Protein AF-A0A848VT78-F1 (afdb_monomer_lite)

pLDDT: mean 81.72, std 6.59, range [51.91, 90.31]

Radius of gyration: 19.1 Å; chains: 1; bounding box: 41×13×56 Å

Secondary structure (DSSP, 8-state):
-EEEEEETTEEEEEE--HHHHHHHHHHHHHHHHHHHHT-SHHHHHHHHHHHHHHHHHHHHH--EEEEEEETTTTEEEEEEE-TT-

Structure (mmCIF, N/CA/C/O backbone):
data_AF-A0A848VT78-F1
#
_entry.id   AF-A0A848VT78-F1
#
loop_
_atom_site.group_PDB
_atom_site.id
_atom_site.type_symbol
_atom_site.label_atom_id
_atom_site.label_alt_id
_atom_site.label_comp_id
_atom_site.label_asym_id
_atom_site.label_entity_id
_atom_site.label_seq_id
_atom_site.pdbx_PDB_ins_code
_atom_site.Cartn_x
_atom_site.Cartn_y
_atom_site.Cartn_z
_atom_site.occupancy
_atom_site.B_iso_or_equiv
_atom_site.auth_seq_id
_atom_site.auth_comp_id
_atom_site.auth_asym_id
_atom_site.auth_atom_id
_atom_site.pdbx_PDB_model_num
ATOM 1 N N . MET A 1 1 ? -1.836 -7.701 13.559 1.00 69.38 1 MET A N 1
ATOM 2 C CA . MET A 1 1 ? -2.982 -7.120 14.292 1.00 69.38 1 MET A CA 1
ATOM 3 C C . MET A 1 1 ? -2.489 -6.338 15.501 1.00 69.38 1 MET A C 1
ATOM 5 O O . MET A 1 1 ? -1.706 -6.877 16.271 1.00 69.38 1 MET A O 1
ATOM 9 N N . LYS A 1 2 ? -2.892 -5.072 15.657 1.00 75.62 2 LYS A N 1
ATOM 10 C CA . LYS A 1 2 ? -2.554 -4.218 16.810 1.00 75.62 2 LYS A CA 1
ATOM 11 C C . LYS A 1 2 ? -3.825 -3.803 17.554 1.00 75.62 2 LYS A C 1
ATOM 13 O O . LYS A 1 2 ? -4.857 -3.550 16.933 1.00 75.62 2 LYS A O 1
ATOM 18 N N . VAL A 1 3 ? -3.746 -3.718 18.880 1.00 81.12 3 VAL A N 1
ATOM 19 C CA . VAL A 1 3 ? -4.844 -3.223 19.722 1.00 81.12 3 VAL A CA 1
ATOM 20 C C . VAL A 1 3 ? -4.881 -1.698 19.625 1.00 81.12 3 VAL A C 1
ATOM 22 O O . VAL A 1 3 ? -3.896 -1.034 19.930 1.00 81.12 3 VAL A O 1
ATOM 25 N N . VAL A 1 4 ? -6.003 -1.150 19.160 1.00 83.44 4 VAL A N 1
ATOM 26 C CA . VAL A 1 4 ? -6.222 0.299 18.995 1.00 83.44 4 VAL A CA 1
ATOM 27 C C . VAL A 1 4 ? -6.889 0.893 20.230 1.00 83.44 4 VAL A C 1
ATOM 29 O O . VAL A 1 4 ? -6.576 2.011 20.626 1.00 83.44 4 VAL A O 1
ATOM 32 N N . ARG A 1 5 ? -7.812 0.151 20.849 1.00 79.94 5 ARG A N 1
ATOM 33 C CA . ARG A 1 5 ? -8.505 0.556 22.074 1.00 79.94 5 ARG A CA 1
ATOM 34 C C . ARG A 1 5 ? -8.806 -0.674 22.913 1.00 79.94 5 ARG A C 1
ATOM 36 O O . ARG A 1 5 ? -9.292 -1.663 22.372 1.00 79.94 5 ARG A O 1
ATOM 43 N N . ASN A 1 6 ? -8.527 -0.589 24.207 1.00 81.94 6 ASN A N 1
ATOM 44 C CA . ASN A 1 6 ? -8.811 -1.642 25.171 1.00 81.94 6 ASN A CA 1
ATOM 45 C C . ASN A 1 6 ? -9.446 -1.019 26.415 1.00 81.94 6 ASN A C 1
ATOM 47 O O . ASN A 1 6 ? -8.749 -0.481 27.271 1.00 81.94 6 ASN A O 1
ATOM 51 N N . THR A 1 7 ? -10.772 -1.032 26.470 1.00 84.81 7 THR A N 1
ATOM 52 C CA . THR A 1 7 ? -11.550 -0.660 27.654 1.00 84.81 7 THR A CA 1
ATOM 53 C C . THR A 1 7 ? -12.421 -1.846 28.075 1.00 84.81 7 THR A C 1
ATOM 55 O O . THR A 1 7 ? -12.724 -2.694 27.233 1.00 84.81 7 THR A O 1
ATOM 58 N N . PRO A 1 8 ? -12.873 -1.918 29.343 1.00 80.19 8 PRO A N 1
ATOM 59 C CA . PRO A 1 8 ? -13.724 -3.015 29.824 1.00 80.19 8 PRO A CA 1
ATOM 60 C C . PRO A 1 8 ? -14.983 -3.245 28.978 1.00 80.19 8 PRO A C 1
ATOM 62 O O . PRO A 1 8 ? -15.467 -4.376 28.898 1.00 80.19 8 PRO A O 1
ATOM 65 N N . ASP A 1 9 ? -15.463 -2.180 28.332 1.00 82.38 9 ASP A N 1
ATOM 66 C CA . ASP A 1 9 ? -16.652 -2.175 27.483 1.00 82.38 9 ASP A CA 1
ATOM 67 C C . ASP A 1 9 ? -16.357 -2.402 25.993 1.00 82.38 9 ASP A C 1
ATOM 69 O O . ASP A 1 9 ? -17.231 -2.863 25.261 1.00 82.38 9 ASP A O 1
ATOM 73 N N . GLN A 1 10 ? -15.151 -2.079 25.514 1.00 82.69 10 GLN A N 1
ATOM 74 C CA . GLN A 1 10 ? -14.855 -2.066 24.082 1.00 82.69 10 GLN A CA 1
ATOM 75 C C . GLN A 1 10 ? -13.409 -2.469 23.786 1.00 82.69 10 GLN A C 1
ATOM 77 O O . GLN A 1 10 ? -12.457 -1.826 24.234 1.00 82.69 10 GLN A O 1
ATOM 82 N N . LEU A 1 11 ? -13.247 -3.479 22.931 1.00 84.00 11 LEU A N 1
ATOM 83 C CA . LEU A 1 11 ? -11.955 -3.889 22.389 1.00 84.00 11 LEU A CA 1
ATOM 84 C C . LEU A 1 11 ? -11.941 -3.662 20.877 1.00 84.00 11 LEU A C 1
ATOM 86 O O . LEU A 1 11 ? -12.748 -4.224 20.140 1.00 84.00 11 LEU A O 1
ATOM 90 N N . ILE A 1 12 ? -11.006 -2.838 20.412 1.00 83.88 12 ILE A N 1
ATOM 91 C CA . ILE A 1 12 ? -10.789 -2.568 18.993 1.00 83.88 12 ILE A CA 1
ATOM 92 C C . ILE A 1 12 ? -9.418 -3.098 18.607 1.00 83.88 12 ILE A C 1
ATOM 94 O O . ILE A 1 12 ? -8.396 -2.608 19.088 1.00 83.88 12 ILE A O 1
ATOM 98 N N . VAL A 1 13 ? -9.395 -4.045 17.678 1.00 82.88 13 VAL A N 1
ATOM 99 C CA . VAL A 1 13 ? -8.174 -4.584 17.081 1.00 82.88 13 VAL A CA 1
ATOM 100 C C . VAL A 1 13 ? -8.170 -4.214 15.606 1.00 82.88 13 VAL A C 1
ATOM 102 O O . VAL A 1 13 ? -9.128 -4.499 14.894 1.00 82.88 13 VAL A O 1
ATOM 105 N N . ALA A 1 14 ? -7.111 -3.564 15.134 1.00 82.06 14 ALA A N 1
ATOM 106 C CA . ALA A 1 14 ? -6.949 -3.233 13.724 1.00 82.06 14 ALA A CA 1
ATOM 107 C C . ALA A 1 14 ? -5.727 -3.942 13.146 1.00 82.06 14 ALA A C 1
ATOM 109 O O . ALA A 1 14 ? -4.649 -3.966 13.745 1.00 82.06 14 ALA A O 1
ATOM 110 N N . ASP A 1 15 ? -5.889 -4.491 11.953 1.00 79.69 15 ASP A N 1
ATOM 111 C CA . ASP A 1 15 ? -4.794 -4.911 11.103 1.00 79.69 15 ASP A CA 1
ATOM 112 C C . ASP A 1 15 ? -4.611 -3.896 9.985 1.00 79.69 15 ASP A C 1
ATOM 114 O O . ASP A 1 15 ? -5.533 -3.582 9.228 1.00 79.69 15 ASP A O 1
ATOM 118 N N . ILE A 1 16 ? -3.409 -3.340 9.929 1.00 75.12 16 ILE A N 1
ATOM 119 C CA . ILE A 1 16 ? -2.998 -2.417 8.885 1.00 75.12 16 ILE A CA 1
ATOM 120 C C . ILE A 1 16 ? -1.921 -3.168 8.110 1.00 75.12 16 ILE A C 1
ATOM 122 O O . ILE A 1 16 ? -0.875 -3.437 8.702 1.00 75.12 16 ILE A O 1
ATOM 126 N N . PRO A 1 17 ? -2.129 -3.511 6.831 1.00 77.62 17 PRO A N 1
ATOM 127 C CA . PRO A 1 17 ? -1.180 -4.307 6.055 1.00 77.62 17 PRO A CA 1
ATOM 128 C C . PRO A 1 17 ? -0.008 -3.443 5.555 1.00 77.62 17 PRO A C 1
ATOM 130 O O . PRO A 1 17 ? 0.229 -3.291 4.359 1.00 77.62 17 PRO A O 1
ATOM 133 N N . TRP A 1 18 ? 0.728 -2.840 6.492 1.00 79.19 18 TRP A N 1
ATOM 134 C CA . TRP A 1 18 ? 1.841 -1.924 6.227 1.00 79.19 18 TRP A CA 1
ATOM 135 C C . TRP A 1 18 ? 2.967 -2.600 5.436 1.00 79.19 18 TRP A C 1
ATOM 137 O O . TRP A 1 18 ? 3.496 -2.014 4.498 1.00 79.19 18 TRP A O 1
ATOM 147 N N . MET A 1 19 ? 3.272 -3.856 5.770 1.00 77.88 19 MET A N 1
ATOM 148 C CA . MET A 1 19 ? 4.313 -4.645 5.115 1.00 77.88 19 MET A CA 1
ATOM 149 C C . MET A 1 19 ? 4.005 -4.867 3.628 1.00 77.88 19 MET A C 1
ATOM 151 O O . MET A 1 19 ? 4.858 -4.627 2.782 1.00 77.88 19 MET A O 1
ATOM 155 N N . ILE A 1 20 ? 2.762 -5.242 3.308 1.00 81.38 20 ILE A N 1
ATOM 156 C CA . ILE A 1 20 ? 2.292 -5.396 1.924 1.00 81.38 20 ILE A CA 1
ATOM 157 C C . ILE A 1 20 ? 2.406 -4.064 1.178 1.00 81.38 20 ILE A C 1
ATOM 159 O O . ILE A 1 20 ? 2.927 -4.031 0.071 1.00 81.38 20 ILE A O 1
ATOM 163 N N . GLY A 1 21 ? 1.971 -2.959 1.795 1.00 80.81 21 GLY A N 1
ATOM 164 C CA . GLY A 1 21 ? 2.092 -1.631 1.192 1.00 80.81 21 GLY A CA 1
ATOM 165 C C . GLY A 1 21 ? 3.537 -1.273 0.831 1.00 80.81 21 GLY A C 1
ATOM 166 O O . GLY A 1 21 ? 3.788 -0.822 -0.283 1.00 80.81 21 GLY A O 1
ATOM 167 N N . ILE A 1 22 ? 4.491 -1.528 1.734 1.00 85.62 22 ILE A N 1
ATOM 168 C CA . ILE A 1 22 ? 5.921 -1.277 1.494 1.00 85.62 22 ILE A CA 1
ATOM 169 C C . ILE A 1 22 ? 6.447 -2.138 0.343 1.00 85.62 22 ILE A C 1
ATOM 171 O O . ILE A 1 22 ? 7.075 -1.603 -0.568 1.00 85.62 22 ILE A O 1
ATOM 175 N N . PHE A 1 23 ? 6.171 -3.445 0.349 1.00 85.81 23 PHE A N 1
ATOM 176 C CA . PHE A 1 23 ? 6.616 -4.337 -0.724 1.00 85.81 23 PHE A CA 1
ATOM 177 C C . PHE A 1 23 ? 6.060 -3.922 -2.085 1.00 85.81 23 PHE A C 1
ATOM 179 O O . PHE A 1 23 ? 6.800 -3.916 -3.065 1.00 85.81 23 PHE A O 1
ATOM 186 N N . THR A 1 24 ? 4.796 -3.508 -2.145 1.00 85.62 24 THR A N 1
ATOM 187 C CA . THR A 1 24 ? 4.186 -3.028 -3.386 1.00 85.62 24 THR A CA 1
ATOM 188 C C . THR A 1 24 ? 4.831 -1.735 -3.885 1.00 85.62 24 THR A C 1
ATOM 190 O O . THR A 1 24 ? 5.079 -1.603 -5.079 1.00 85.62 24 THR A O 1
ATOM 193 N N . VAL A 1 25 ? 5.159 -0.791 -2.996 1.00 86.62 25 VAL A N 1
ATOM 194 C CA . VAL A 1 25 ? 5.872 0.441 -3.382 1.00 86.62 25 VAL A CA 1
ATOM 195 C C . VAL A 1 25 ? 7.270 0.121 -3.912 1.00 86.62 25 VAL A C 1
ATOM 197 O O . VAL A 1 25 ? 7.649 0.621 -4.968 1.00 86.62 25 VAL A O 1
ATOM 200 N N . ILE A 1 26 ? 8.018 -0.743 -3.222 1.00 90.31 26 ILE A N 1
ATOM 201 C CA . ILE A 1 26 ? 9.352 -1.177 -3.662 1.00 90.31 26 ILE A CA 1
ATOM 202 C C . ILE A 1 26 ? 9.270 -1.865 -5.028 1.00 90.31 26 ILE A C 1
ATOM 204 O O . ILE A 1 26 ? 10.063 -1.557 -5.915 1.00 90.31 26 ILE A O 1
ATOM 208 N N . PHE A 1 27 ? 8.288 -2.748 -5.222 1.00 87.12 27 PHE A N 1
ATOM 209 C CA . PHE A 1 27 ? 8.036 -3.409 -6.500 1.00 87.12 27 PHE A CA 1
ATOM 210 C C . PHE A 1 27 ? 7.816 -2.389 -7.624 1.00 87.12 27 PHE A C 1
ATOM 212 O O . PHE A 1 27 ? 8.494 -2.449 -8.646 1.00 87.12 27 PHE A O 1
ATOM 219 N N . ILE A 1 28 ? 6.940 -1.401 -7.420 1.00 88.00 28 ILE A N 1
ATOM 220 C CA . ILE A 1 28 ? 6.680 -0.352 -8.416 1.00 88.00 28 ILE A CA 1
ATOM 221 C C . ILE A 1 28 ? 7.965 0.415 -8.752 1.00 88.00 28 ILE A C 1
ATOM 223 O O . ILE A 1 28 ? 8.249 0.646 -9.928 1.00 88.00 28 ILE A O 1
ATOM 227 N N . LEU A 1 29 ? 8.759 0.786 -7.744 1.00 89.62 29 LEU A N 1
ATOM 228 C CA . LEU A 1 29 ? 10.004 1.535 -7.937 1.00 89.62 29 LEU A CA 1
ATOM 229 C C . LEU A 1 29 ? 11.045 0.749 -8.743 1.00 89.62 29 LEU A C 1
ATOM 231 O O . LEU A 1 29 ? 11.643 1.312 -9.656 1.00 89.62 29 LEU A O 1
ATOM 235 N N . ILE A 1 30 ? 11.231 -0.542 -8.452 1.00 89.94 30 ILE A N 1
ATOM 236 C CA . ILE A 1 30 ? 12.175 -1.404 -9.181 1.00 89.94 30 ILE A CA 1
ATOM 237 C C . ILE A 1 30 ? 11.776 -1.509 -10.654 1.00 89.94 30 ILE A C 1
ATOM 239 O O . ILE A 1 30 ? 12.604 -1.290 -11.535 1.00 89.94 30 ILE A O 1
ATOM 243 N N . PHE A 1 31 ? 10.503 -1.794 -10.933 1.00 86.19 31 PHE A N 1
ATOM 244 C CA . PHE A 1 31 ? 10.015 -1.942 -12.306 1.00 86.19 31 PHE A CA 1
ATOM 245 C C . PHE A 1 31 ? 10.067 -0.622 -13.079 1.00 86.19 31 PHE A C 1
ATOM 247 O O . PHE A 1 31 ? 10.405 -0.614 -14.262 1.00 86.19 31 PHE A O 1
ATOM 254 N N . SER A 1 32 ? 9.797 0.495 -12.401 1.00 86.06 32 SER A N 1
ATOM 255 C CA . SER A 1 32 ? 9.915 1.831 -12.989 1.00 86.06 32 SER A CA 1
ATOM 256 C C . SER A 1 32 ? 11.367 2.157 -13.333 1.00 86.06 32 SER A C 1
ATOM 258 O O . SER A 1 32 ? 11.638 2.644 -14.425 1.00 86.06 32 SER A O 1
ATOM 260 N N . TYR A 1 33 ? 12.307 1.852 -12.434 1.00 88.75 33 TYR A N 1
ATOM 261 C CA . TYR A 1 33 ? 13.733 2.068 -12.667 1.00 88.75 33 TYR A CA 1
ATOM 262 C C . TYR A 1 33 ? 14.248 1.238 -13.847 1.00 88.75 33 TYR A C 1
ATOM 264 O O . TYR A 1 33 ? 14.857 1.793 -14.757 1.00 88.75 33 TYR A O 1
ATOM 272 N N . ILE A 1 34 ? 13.949 -0.065 -13.871 1.00 87.38 34 ILE A N 1
ATOM 273 C CA . ILE A 1 34 ? 14.384 -0.967 -14.947 1.00 87.38 34 ILE A CA 1
ATOM 274 C C . ILE A 1 34 ? 13.807 -0.510 -16.290 1.00 87.38 34 ILE A C 1
ATOM 276 O O . ILE A 1 34 ? 14.561 -0.302 -17.239 1.00 87.38 34 ILE A O 1
ATOM 280 N N . GLY A 1 35 ? 12.494 -0.278 -16.364 1.00 84.38 35 GLY A N 1
ATOM 281 C CA . GLY A 1 35 ? 11.848 0.106 -17.618 1.00 84.38 35 GLY A CA 1
ATOM 282 C C . GLY A 1 35 ? 12.306 1.468 -18.151 1.00 84.38 35 GLY A C 1
ATOM 283 O O . GLY A 1 35 ? 12.467 1.631 -19.358 1.00 84.38 35 GLY A O 1
ATOM 284 N N . LEU A 1 36 ? 12.593 2.435 -17.272 1.00 83.56 36 LEU A N 1
ATOM 285 C CA . LEU A 1 36 ? 13.150 3.727 -17.687 1.00 83.56 36 LEU A CA 1
ATOM 286 C C . LEU A 1 36 ? 14.635 3.638 -18.066 1.00 83.56 36 LEU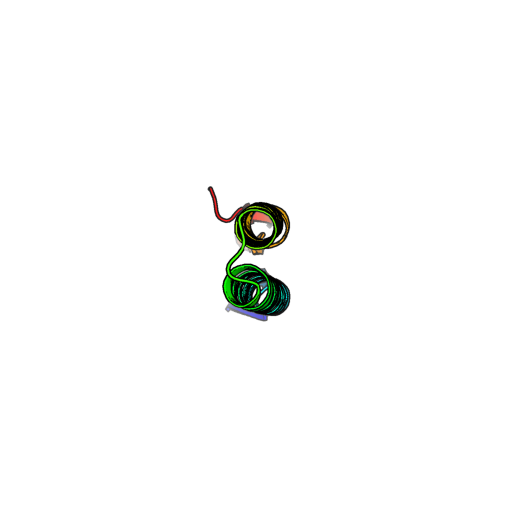 A C 1
ATOM 288 O O . LEU A 1 36 ? 15.077 4.389 -18.933 1.00 83.56 36 LEU A O 1
ATOM 292 N N . SER A 1 37 ? 15.398 2.723 -17.460 1.00 87.06 37 SER A N 1
ATOM 293 C CA . SER A 1 37 ? 16.827 2.550 -17.751 1.00 87.06 37 SER A CA 1
ATOM 294 C C . SER A 1 37 ? 17.110 1.981 -19.145 1.00 87.06 37 SER A C 1
ATOM 296 O O . SER A 1 37 ? 18.165 2.260 -19.707 1.00 87.06 37 SER A O 1
ATOM 298 N N . GLU A 1 38 ? 16.164 1.243 -19.736 1.00 84.12 38 GLU A N 1
ATOM 299 C CA . GLU A 1 38 ? 16.293 0.729 -21.106 1.00 84.12 38 GLU A CA 1
ATOM 300 C C . GLU A 1 38 ? 16.222 1.828 -22.178 1.00 84.12 38 GLU A C 1
ATOM 302 O O . GLU A 1 38 ? 16.712 1.623 -23.286 1.00 84.12 38 GLU A O 1
ATOM 307 N N . GLY A 1 39 ? 15.588 2.974 -21.894 1.00 80.62 39 GLY A N 1
ATOM 308 C CA . GLY A 1 39 ? 15.482 4.103 -22.832 1.00 80.62 39 GLY A CA 1
ATOM 309 C C . GLY A 1 39 ? 14.671 3.839 -24.112 1.00 80.62 39 GLY A C 1
ATOM 310 O O . GLY A 1 39 ? 14.584 4.718 -24.967 1.00 80.62 39 GLY A O 1
ATOM 311 N N . ASN A 1 40 ? 14.057 2.660 -24.244 1.00 89.62 40 ASN A N 1
ATOM 312 C CA . ASN A 1 40 ? 13.301 2.227 -25.420 1.00 89.62 40 ASN A CA 1
ATOM 313 C C . ASN A 1 40 ? 11.791 2.154 -25.142 1.00 89.62 40 ASN A C 1
ATOM 315 O O . ASN A 1 40 ? 11.344 2.059 -23.998 1.00 89.62 40 ASN A O 1
ATOM 319 N N . LEU A 1 41 ? 10.988 2.121 -26.212 1.00 87.19 41 LEU A N 1
ATOM 320 C CA . LEU A 1 41 ? 9.526 1.970 -26.130 1.00 87.19 41 LEU A CA 1
ATOM 321 C C . LEU A 1 41 ? 9.096 0.692 -25.386 1.00 87.19 41 LEU A C 1
ATOM 323 O O . LEU A 1 41 ? 8.086 0.709 -24.685 1.00 87.19 41 LEU A O 1
ATOM 327 N N . SER A 1 42 ? 9.869 -0.394 -25.498 1.00 86.00 42 SER A N 1
ATOM 328 C CA . SER A 1 42 ? 9.654 -1.639 -24.747 1.00 86.00 42 SER A CA 1
ATOM 329 C C . SER A 1 42 ? 9.761 -1.424 -23.239 1.00 86.00 42 SER A C 1
ATOM 331 O O . SER A 1 42 ? 8.865 -1.825 -22.497 1.00 86.00 42 SER A O 1
ATOM 333 N N . GLY A 1 43 ? 10.813 -0.732 -22.800 1.00 84.19 43 GLY A N 1
ATOM 334 C CA . GLY A 1 43 ? 11.051 -0.403 -21.400 1.00 84.19 43 GLY A CA 1
ATOM 335 C C . GLY A 1 43 ? 9.970 0.516 -20.834 1.00 84.19 43 GLY A C 1
ATOM 336 O O . GLY A 1 43 ? 9.492 0.299 -19.721 1.00 84.19 43 GLY A O 1
ATOM 337 N N . LEU A 1 44 ? 9.486 1.476 -21.632 1.00 86.38 44 LEU A N 1
ATOM 338 C CA . LEU A 1 44 ? 8.367 2.335 -21.239 1.00 86.38 44 LEU A CA 1
ATOM 339 C C . LEU A 1 44 ? 7.075 1.530 -21.034 1.00 86.38 44 LEU A C 1
ATOM 341 O O . LEU A 1 44 ? 6.395 1.710 -20.024 1.00 86.38 44 LEU A O 1
ATOM 345 N N . PHE A 1 45 ? 6.751 0.617 -21.954 1.00 89.19 45 PHE A N 1
ATOM 346 C CA . PHE A 1 45 ? 5.611 -0.291 -21.797 1.00 89.19 45 PHE A CA 1
ATOM 347 C C . PHE A 1 45 ? 5.757 -1.172 -20.554 1.00 89.19 45 PHE A C 1
ATOM 349 O O . PHE A 1 45 ? 4.799 -1.339 -19.801 1.00 89.19 45 PHE A O 1
ATOM 356 N N . PHE A 1 46 ? 6.956 -1.697 -20.308 1.00 85.75 46 PHE A N 1
ATOM 357 C CA . PHE A 1 46 ? 7.244 -2.528 -19.146 1.00 85.75 46 PHE A CA 1
ATOM 358 C C . PHE A 1 46 ? 7.078 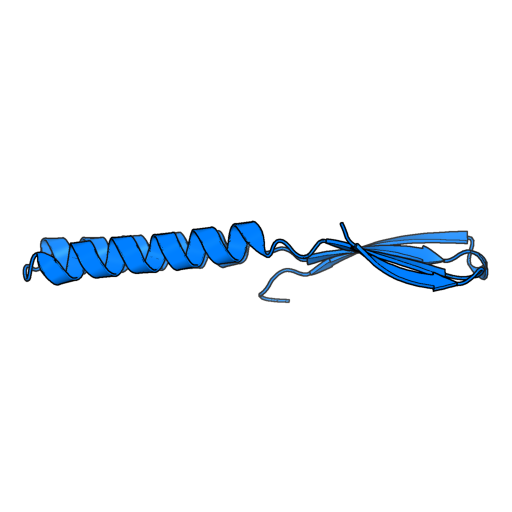-1.763 -17.826 1.00 85.75 46 PHE A C 1
ATOM 360 O O . PHE A 1 46 ? 6.418 -2.256 -16.910 1.00 85.75 46 PHE A O 1
ATOM 367 N N . ALA A 1 47 ? 7.591 -0.531 -17.746 1.00 87.81 47 ALA A N 1
ATOM 368 C CA . ALA A 1 47 ? 7.386 0.348 -16.598 1.00 87.81 47 ALA A CA 1
ATOM 369 C C . ALA A 1 47 ? 5.892 0.620 -16.367 1.00 87.81 47 ALA A C 1
ATOM 371 O O . ALA A 1 47 ? 5.410 0.505 -15.242 1.00 87.81 47 ALA A O 1
ATOM 372 N N . LEU A 1 48 ? 5.140 0.921 -17.428 1.00 89.69 48 LEU A N 1
ATOM 373 C CA . LEU A 1 48 ? 3.713 1.236 -17.344 1.00 89.69 48 LEU A CA 1
ATOM 374 C C . LEU A 1 48 ? 2.900 0.033 -16.842 1.00 89.69 48 LEU A C 1
ATOM 376 O O . LEU A 1 48 ? 2.083 0.175 -15.931 1.00 89.69 48 LEU A O 1
ATOM 380 N N . VAL A 1 49 ? 3.175 -1.166 -17.364 1.00 89.81 49 VAL A N 1
ATOM 381 C CA . VAL A 1 49 ? 2.546 -2.413 -16.901 1.00 89.81 49 VAL A CA 1
ATOM 382 C C . VAL A 1 49 ? 2.929 -2.718 -15.451 1.00 89.81 49 VAL A C 1
ATOM 384 O O . VAL A 1 49 ? 2.054 -3.057 -14.656 1.00 89.81 49 VAL A O 1
ATOM 387 N N . GLY A 1 50 ? 4.199 -2.551 -15.075 1.00 86.56 50 GLY A N 1
ATOM 388 C CA . GLY A 1 50 ? 4.670 -2.758 -13.703 1.00 86.56 50 GLY A CA 1
ATOM 389 C C . GLY A 1 50 ? 4.005 -1.812 -12.698 1.00 86.56 50 GLY A C 1
ATOM 390 O O . GLY A 1 50 ? 3.545 -2.253 -11.642 1.00 86.56 50 GLY A O 1
ATOM 391 N N . ILE A 1 51 ? 3.871 -0.529 -13.050 1.00 88.31 51 ILE A N 1
ATOM 392 C CA . ILE A 1 51 ? 3.162 0.473 -12.243 1.00 88.31 51 ILE A CA 1
ATOM 393 C C . ILE A 1 51 ? 1.678 0.116 -12.128 1.00 88.31 51 ILE A C 1
ATOM 395 O O . ILE A 1 51 ? 1.140 0.118 -11.021 1.00 88.31 51 ILE A O 1
ATOM 399 N N . ALA A 1 52 ? 1.014 -0.224 -13.236 1.00 89.06 52 ALA A N 1
ATOM 400 C CA . ALA A 1 52 ? -0.405 -0.577 -13.238 1.00 89.06 52 ALA A CA 1
ATOM 401 C C . ALA A 1 52 ? -0.686 -1.834 -12.399 1.00 89.06 52 ALA A C 1
ATOM 403 O O . ALA A 1 52 ? -1.600 -1.841 -11.572 1.00 89.06 52 ALA A O 1
ATOM 404 N N . ALA A 1 53 ? 0.133 -2.877 -12.554 1.00 88.06 53 ALA A N 1
ATOM 405 C CA . ALA A 1 53 ? 0.034 -4.104 -11.773 1.00 88.06 53 ALA A CA 1
ATOM 406 C C . ALA A 1 53 ? 0.288 -3.848 -10.280 1.00 88.06 53 ALA A C 1
ATOM 408 O O . ALA A 1 53 ? -0.473 -4.322 -9.435 1.00 88.06 53 ALA A O 1
ATOM 409 N N . GLY A 1 54 ? 1.305 -3.049 -9.946 1.00 86.06 54 GLY A N 1
ATOM 410 C CA . GLY A 1 54 ? 1.588 -2.657 -8.568 1.00 86.06 54 GLY A CA 1
ATOM 411 C C . GLY A 1 54 ? 0.465 -1.821 -7.950 1.00 86.06 54 GLY A C 1
ATOM 412 O O . GLY A 1 54 ? 0.069 -2.071 -6.815 1.00 86.06 54 GLY A O 1
ATOM 413 N N . ALA A 1 55 ? -0.118 -0.881 -8.695 1.00 84.50 55 ALA A N 1
ATOM 414 C CA . ALA A 1 55 ? -1.255 -0.088 -8.235 1.00 84.50 55 ALA A CA 1
ATOM 415 C C . ALA A 1 55 ? -2.494 -0.962 -7.969 1.00 84.50 55 ALA A C 1
ATOM 417 O O . ALA A 1 55 ? -3.134 -0.826 -6.924 1.00 84.50 55 ALA A O 1
ATOM 418 N N . LEU A 1 56 ? -2.796 -1.911 -8.861 1.00 85.62 56 LEU A N 1
ATOM 419 C CA . LEU A 1 56 ? -3.873 -2.884 -8.656 1.00 85.62 56 LEU A CA 1
ATOM 420 C C . LEU A 1 56 ? -3.613 -3.762 -7.430 1.00 85.62 56 LEU A C 1
ATOM 422 O O . LEU A 1 56 ? -4.501 -3.929 -6.592 1.00 85.62 56 LEU A O 1
ATOM 426 N N . ALA A 1 57 ? -2.391 -4.274 -7.278 1.00 81.69 57 ALA A N 1
ATOM 427 C CA . ALA A 1 57 ? -2.000 -5.050 -6.108 1.00 81.69 57 ALA A CA 1
ATOM 428 C C . ALA A 1 57 ? -2.142 -4.228 -4.818 1.00 81.69 57 ALA A C 1
ATOM 430 O O . ALA A 1 57 ? -2.663 -4.727 -3.822 1.00 81.69 57 ALA A O 1
ATOM 431 N N . PHE A 1 58 ? -1.760 -2.950 -4.832 1.00 80.25 58 PHE A N 1
ATOM 432 C CA . PHE A 1 58 ? -1.921 -2.063 -3.684 1.00 80.25 58 PHE A CA 1
ATOM 433 C C . PHE A 1 58 ? -3.392 -1.945 -3.277 1.00 80.25 58 PHE A C 1
ATOM 435 O O . PHE A 1 58 ? -3.733 -2.170 -2.120 1.00 80.25 58 PHE A O 1
ATOM 442 N N . VAL A 1 59 ? -4.287 -1.678 -4.228 1.00 79.19 59 VAL A N 1
ATOM 443 C CA . VAL A 1 59 ? -5.729 -1.566 -3.961 1.00 79.19 59 VAL A CA 1
ATOM 444 C C . VAL A 1 59 ? -6.321 -2.881 -3.444 1.00 79.19 59 VAL A C 1
ATOM 446 O O . VAL A 1 59 ? -7.133 -2.875 -2.516 1.00 79.19 59 VAL A O 1
ATOM 449 N N . VAL A 1 60 ? -5.931 -4.015 -4.029 1.00 79.12 60 VAL A N 1
ATOM 450 C CA . VAL A 1 60 ? -6.494 -5.326 -3.681 1.00 79.12 60 VAL A CA 1
ATOM 451 C C . VAL A 1 60 ? -5.998 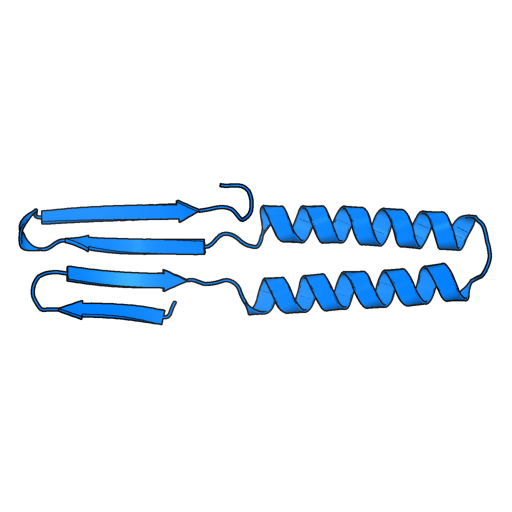-5.809 -2.322 1.00 79.12 60 VAL A C 1
ATOM 453 O O . VAL A 1 60 ? -6.816 -6.262 -1.516 1.00 79.12 60 VAL A O 1
ATOM 456 N N . PHE A 1 61 ? -4.694 -5.709 -2.057 1.00 74.81 61 PHE A N 1
ATOM 457 C CA . PHE A 1 61 ? -4.068 -6.292 -0.872 1.00 74.81 61 PHE A CA 1
ATOM 458 C C . PHE A 1 61 ? -4.021 -5.348 0.333 1.00 74.81 61 PHE A C 1
ATOM 460 O O . PHE A 1 61 ? -4.014 -5.820 1.472 1.00 74.81 61 PHE A O 1
ATOM 467 N N . VAL A 1 62 ? -4.037 -4.026 0.140 1.00 72.44 62 VAL A N 1
ATOM 468 C CA . VAL A 1 62 ? -4.036 -3.067 1.255 1.00 72.44 62 VAL A CA 1
ATOM 469 C C . VAL A 1 62 ? -5.467 -2.869 1.764 1.00 72.44 62 VAL A C 1
ATOM 471 O O . VAL A 1 62 ? -6.102 -1.836 1.585 1.00 72.44 62 VAL A O 1
ATOM 474 N N . ARG A 1 63 ? -6.013 -3.889 2.428 1.00 75.25 63 ARG A N 1
ATOM 475 C CA . ARG A 1 63 ? -7.306 -3.808 3.123 1.00 75.25 63 ARG A CA 1
ATOM 476 C C . ARG A 1 63 ? -7.069 -3.667 4.618 1.00 75.25 63 ARG A C 1
ATOM 478 O O . ARG A 1 63 ? -6.437 -4.519 5.232 1.00 75.25 63 ARG A O 1
ATOM 485 N N . ARG A 1 64 ? -7.587 -2.598 5.225 1.00 74.25 64 ARG A N 1
ATOM 486 C CA . ARG A 1 64 ? -7.597 -2.464 6.687 1.00 74.25 64 ARG A CA 1
ATOM 487 C C . ARG A 1 64 ? -8.755 -3.280 7.240 1.00 74.25 64 ARG A C 1
ATOM 489 O O . ARG A 1 64 ? -9.915 -2.927 7.029 1.00 74.25 64 ARG A O 1
ATOM 496 N N . THR A 1 65 ? -8.452 -4.342 7.973 1.00 78.69 65 THR A N 1
ATOM 497 C CA . THR A 1 65 ? -9.453 -5.108 8.725 1.00 78.69 65 THR A CA 1
ATOM 498 C C . THR A 1 65 ? -9.454 -4.663 10.175 1.00 78.69 65 THR A C 1
ATOM 500 O O . THR A 1 65 ? -8.421 -4.671 10.838 1.00 78.69 65 THR A O 1
ATOM 503 N N . GLN A 1 66 ? -10.615 -4.282 10.681 1.00 78.81 66 GLN A N 1
ATOM 504 C CA . GLN A 1 66 ? -10.822 -3.885 12.061 1.00 78.81 66 GLN A CA 1
ATOM 505 C C . GLN A 1 66 ? -11.890 -4.779 12.679 1.00 78.81 66 GLN A C 1
ATOM 507 O O . GLN A 1 66 ? -12.978 -4.948 12.132 1.00 78.81 66 GLN A O 1
ATOM 512 N N . VAL A 1 67 ? -11.568 -5.339 13.832 1.00 80.06 67 VAL A N 1
ATOM 513 C CA . VAL A 1 67 ? -12.470 -6.140 14.648 1.00 80.06 67 VAL A CA 1
ATOM 514 C C . VAL A 1 67 ? -12.825 -5.305 15.873 1.00 80.06 67 VAL A C 1
ATOM 516 O O . VAL A 1 67 ? -11.938 -4.828 16.584 1.00 80.06 67 VAL A O 1
ATOM 519 N N . ILE A 1 68 ? -14.118 -5.078 16.087 1.00 83.38 68 ILE A N 1
ATOM 520 C CA . ILE A 1 68 ? -14.652 -4.333 17.228 1.00 83.38 68 ILE A CA 1
ATOM 521 C C . ILE A 1 68 ? -15.507 -5.301 18.043 1.00 83.38 68 ILE A C 1
ATOM 523 O O . ILE A 1 68 ? -16.531 -5.786 17.560 1.00 83.38 68 ILE A O 1
ATOM 527 N N . LEU A 1 69 ? -15.085 -5.573 19.272 1.00 80.50 69 LEU A N 1
ATOM 528 C CA . LEU A 1 69 ? -15.890 -6.263 20.271 1.00 80.50 69 LEU A CA 1
ATOM 529 C C . LEU A 1 69 ? -16.534 -5.206 21.164 1.00 80.50 69 LEU A C 1
ATOM 531 O O . LEU A 1 69 ? -15.835 -4.413 21.797 1.00 80.50 69 LEU A O 1
ATOM 535 N N . ASP A 1 70 ? -17.862 -5.204 21.194 1.00 82.25 70 ASP A N 1
ATOM 536 C CA . ASP A 1 70 ? -18.677 -4.278 21.972 1.00 82.25 70 ASP A CA 1
ATOM 537 C C . ASP A 1 70 ? -19.419 -5.081 23.052 1.00 82.25 70 ASP A C 1
ATOM 539 O O . ASP A 1 70 ? -20.403 -5.777 22.774 1.00 82.25 70 ASP A O 1
ATOM 543 N N . ARG A 1 71 ? -18.899 -5.039 24.284 1.00 79.06 71 ARG A N 1
ATOM 544 C CA . ARG A 1 71 ? -19.399 -5.805 25.434 1.00 79.06 71 ARG A CA 1
ATOM 545 C C . ARG A 1 71 ? -20.801 -5.380 25.891 1.00 79.06 71 ARG A C 1
ATOM 547 O O . ARG A 1 71 ? -21.631 -6.275 26.036 1.00 79.06 71 ARG A O 1
ATOM 554 N N . PRO A 1 72 ? -21.134 -4.083 26.071 1.00 79.50 72 PRO A N 1
ATOM 555 C CA . PRO A 1 72 ? -22.461 -3.683 26.551 1.00 79.50 72 PRO A CA 1
ATOM 556 C C . PRO A 1 72 ? -23.579 -4.001 25.553 1.00 79.50 72 PRO A C 1
ATOM 558 O O . PRO A 1 72 ? -24.725 -4.193 25.944 1.00 79.50 72 PRO A O 1
ATOM 561 N N . LYS A 1 73 ? -23.258 -4.085 24.257 1.00 81.12 73 LYS A N 1
ATOM 562 C CA . LYS A 1 73 ? -24.220 -4.451 23.208 1.00 81.12 73 LYS A CA 1
ATOM 563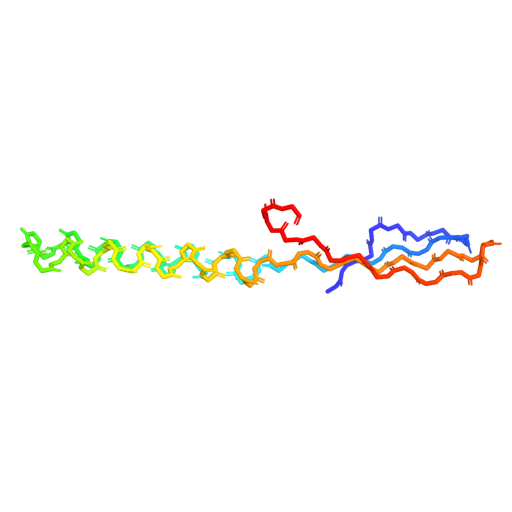 C C . LYS A 1 73 ? -24.190 -5.938 22.851 1.00 81.12 73 LYS A C 1
ATOM 565 O O . LYS A 1 73 ? -25.012 -6.352 22.038 1.00 81.12 73 LYS A O 1
ATOM 570 N N . ASN A 1 74 ? -23.261 -6.708 23.428 1.00 81.25 74 ASN A N 1
ATOM 571 C CA . ASN A 1 74 ? -22.958 -8.102 23.097 1.00 81.25 74 ASN A CA 1
ATOM 572 C C . ASN A 1 74 ? -22.821 -8.340 21.579 1.00 81.25 74 ASN A C 1
ATOM 574 O O . ASN A 1 74 ? -23.440 -9.243 21.014 1.00 81.25 74 ASN A O 1
ATOM 578 N N . ARG A 1 75 ? -22.067 -7.472 20.889 1.00 83.38 75 ARG A N 1
ATOM 579 C CA . ARG A 1 75 ? -21.904 -7.506 19.425 1.00 83.38 75 ARG A CA 1
ATOM 580 C C . ARG A 1 75 ? -20.443 -7.625 19.027 1.00 83.38 75 ARG A C 1
ATOM 582 O O . ARG A 1 75 ? -19.570 -6.970 19.592 1.00 83.38 75 ARG A O 1
ATOM 589 N N . LEU A 1 76 ? -20.213 -8.413 17.982 1.00 83.00 76 LEU A N 1
ATOM 590 C CA . LEU A 1 76 ? -18.941 -8.502 17.283 1.00 83.00 76 LEU A CA 1
ATOM 591 C C . LEU A 1 76 ? -19.122 -7.894 15.892 1.00 83.00 76 LEU A C 1
ATOM 593 O O . LEU A 1 76 ? -19.954 -8.347 15.109 1.00 83.00 76 LEU A O 1
ATOM 597 N N . LEU A 1 77 ? -18.363 -6.841 15.601 1.00 82.88 77 LEU A N 1
ATOM 598 C CA . LEU A 1 77 ? -18.391 -6.147 14.318 1.00 82.88 77 LEU A CA 1
ATOM 599 C C . LEU A 1 77 ? -17.051 -6.362 13.613 1.00 82.88 77 LEU A C 1
ATOM 601 O O . LEU A 1 77 ? -16.013 -5.886 14.078 1.00 82.88 77 LEU A O 1
ATOM 605 N N . LEU A 1 78 ? -17.079 -7.050 12.470 1.00 81.12 78 LEU A N 1
ATOM 606 C CA . LEU A 1 78 ? -15.978 -7.019 11.512 1.00 81.12 78 LEU A CA 1
ATOM 607 C C . LEU A 1 78 ? -16.213 -5.879 10.531 1.00 81.12 78 LEU A C 1
ATOM 609 O O . LEU A 1 78 ? -17.227 -5.830 9.839 1.00 81.12 78 LEU A O 1
ATOM 613 N N . ARG A 1 79 ? -15.247 -4.971 10.453 1.00 77.38 79 ARG A N 1
ATOM 614 C CA . ARG A 1 79 ? -15.221 -3.893 9.475 1.00 77.38 79 ARG A CA 1
ATOM 615 C C . ARG A 1 79 ? -13.955 -4.017 8.646 1.00 77.38 79 ARG A C 1
ATOM 617 O O . ARG 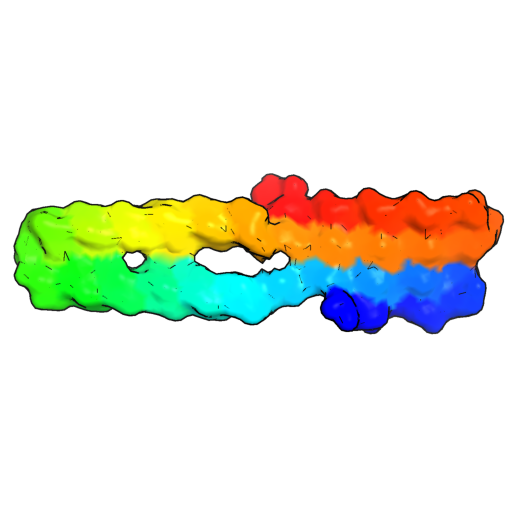A 1 79 ? -12.862 -3.760 9.138 1.00 77.38 79 ARG A O 1
ATOM 624 N N . SER A 1 80 ? -14.094 -4.384 7.383 1.00 75.19 80 SER A N 1
ATOM 625 C CA . SER A 1 80 ? -13.038 -4.226 6.388 1.00 75.19 80 SER A CA 1
ATOM 626 C C . SER A 1 80 ? -13.261 -2.908 5.648 1.00 75.19 80 SER A C 1
ATOM 628 O O . SER A 1 80 ? -14.368 -2.622 5.201 1.00 75.19 80 SER A O 1
ATOM 630 N N . ARG A 1 81 ? -12.223 -2.076 5.546 1.00 70.12 81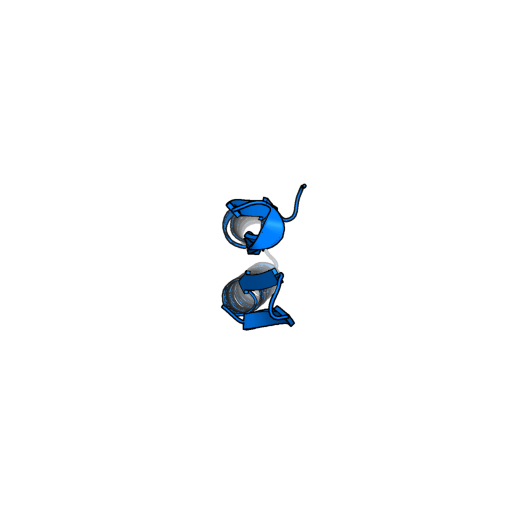 ARG A N 1
ATOM 631 C CA . ARG A 1 81 ? -12.182 -0.968 4.586 1.00 70.12 81 ARG A CA 1
ATOM 632 C C . ARG A 1 81 ? -11.091 -1.229 3.566 1.00 70.12 81 ARG A C 1
ATOM 634 O O . ARG A 1 81 ? -9.958 -1.558 3.934 1.00 70.12 81 ARG A O 1
ATOM 641 N N . SER A 1 82 ? -11.443 -1.071 2.299 1.00 68.50 82 SER A N 1
ATOM 642 C CA . SER A 1 82 ? -10.465 -1.013 1.219 1.00 68.50 82 SER A CA 1
ATOM 643 C C . SER A 1 82 ? -9.816 0.376 1.174 1.00 68.50 82 SER A C 1
ATOM 645 O O . SER A 1 82 ? -10.293 1.309 1.822 1.00 68.50 82 SER A O 1
ATOM 647 N N . VAL A 1 83 ? -8.734 0.538 0.409 1.00 61.50 83 VAL A N 1
ATOM 648 C CA . VAL A 1 83 ? -8.136 1.867 0.165 1.00 61.50 83 VAL A CA 1
ATOM 649 C C . VAL A 1 83 ? -9.104 2.800 -0.582 1.00 61.50 83 VAL A C 1
ATOM 651 O O . VAL A 1 83 ? -9.021 4.012 -0.425 1.00 61.50 83 VAL A O 1
ATOM 654 N N . LEU A 1 84 ? -10.039 2.246 -1.362 1.00 63.34 84 LEU A N 1
ATOM 655 C CA . LEU A 1 84 ? -10.991 3.001 -2.185 1.00 63.34 84 LEU A CA 1
ATOM 656 C C . LEU A 1 84 ? -12.286 3.394 -1.449 1.00 63.34 84 LEU A C 1
ATOM 658 O O . LEU A 1 84 ? -13.095 4.129 -2.010 1.00 63.34 84 LEU A O 1
ATOM 662 N N . GLY A 1 85 ? -12.486 2.927 -0.211 1.00 51.91 85 GLY A N 1
ATOM 663 C CA . GLY A 1 85 ? -13.746 3.064 0.532 1.00 51.91 85 GLY A CA 1
ATOM 664 C C . GLY A 1 85 ? -14.116 1.778 1.240 1.00 51.91 85 GLY A C 1
ATOM 665 O O . GLY A 1 85 ? -14.094 0.719 0.573 1.00 51.91 85 GLY A O 1
#

Foldseek 3Di:
DAWPDDDPFKTKDKDFVVVQLVVLVVQLVVLLCQLVVVVDPRSVVSSVVSNVVSVVSQQVVRKMWMWMQGRVVRDIDIDIDTPVD

Sequence (85 aa):
MKVVRNTPDQLIVADIPWMIGIFTVIFILIFSYIGLSEGNLSGLFFALVGIAAGALAFVVFVRRTQVILDRPKNRLLLRSRSVLG